Protein AF-A0A377B1A6-F1 (afdb_monomer_lite)

Organism: Escherichia coli (NCBI:txid562)

Foldseek 3Di:
DDDDDDDDDPQPPPCVLVQLVVLCVVCVVVVHQQDPPGAAEEEEELLCLAPPCSNLVLLVCCPPPSRHNNDHHYHYPYPQDDPPDNPCVVRHDDPGSCCSNVVNPDDDDDDDPVPVVRVVVVVVVNVPDD

Secondary structure (DSSP, 8-state):
---------SSSSTHHHHHHHHHHHHHHHTT-TT-TTS--EEEEEHHHHHH-HHHHHHHHGGG-TTT--S--EEEEE--S-BTTB--HHHH-SSS-GGGGGGGGT-------TT-HHHHHHHHHHHHH--

InterPro domains:
  IPR001017 Dehydrogenase, E1 component [PF00676] (34-128)
  IPR011603 2-oxoglutarate dehydrogenase E1 component [PTHR23152] (1-129)
  IPR029061 Thiamin diphosphate-binding fold [SSF52518] (1-129)

pLDDT: mean 95.5, std 6.29, range [58.78, 98.81]

Structure (mmCIF, N/CA/C/O backbone):
data_AF-A0A377B1A6-F1
#
_entry.id   AF-A0A377B1A6-F1
#
loop_
_atom_site.group_PDB
_atom_site.id
_atom_site.type_symbol
_atom_site.label_atom_id
_atom_site.label_alt_id
_atom_site.label_comp_id
_atom_site.label_asym_id
_atom_site.label_entity_id
_atom_site.label_seq_id
_atom_site.pdbx_PDB_ins_code
_atom_site.Cartn_x
_atom_site.Cartn_y
_atom_site.Cartn_z
_atom_site.occupancy
_atom_site.B_iso_or_equiv
_atom_site.auth_seq_id
_atom_site.auth_comp_id
_atom_site.auth_asym_id
_atom_site.auth_atom_id
_atom_site.pdbx_PDB_model_num
ATOM 1 N N . MET A 1 1 ? -22.920 3.141 5.210 1.00 83.50 1 MET A N 1
ATOM 2 C CA . MET A 1 1 ? -21.477 3.276 4.913 1.00 83.50 1 MET A CA 1
ATOM 3 C C . MET A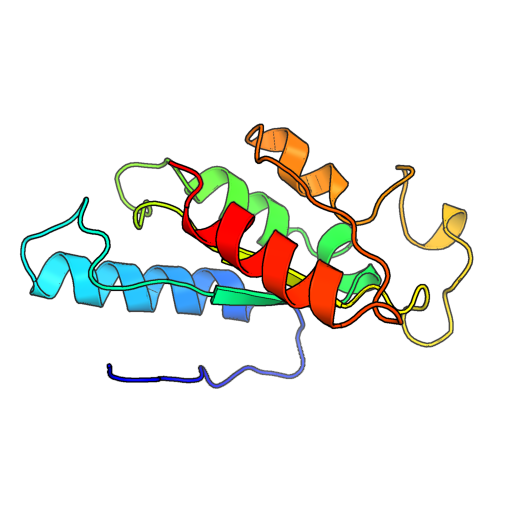 1 1 ? -21.188 4.753 4.675 1.00 83.50 1 MET A C 1
ATOM 5 O O . MET A 1 1 ? -21.956 5.377 3.956 1.00 83.50 1 MET A O 1
ATOM 9 N N . HIS A 1 2 ? -20.153 5.316 5.301 1.00 94.38 2 HIS A N 1
ATOM 10 C CA . HIS A 1 2 ? -19.683 6.682 5.040 1.00 94.38 2 HIS A CA 1
ATOM 11 C C . HIS A 1 2 ? -18.302 6.597 4.387 1.00 94.38 2 HIS A C 1
ATOM 13 O O . HIS A 1 2 ? -17.435 5.909 4.921 1.00 94.38 2 HIS A O 1
ATOM 19 N N . LEU A 1 3 ? -18.084 7.306 3.279 1.00 96.50 3 LEU A N 1
ATOM 20 C CA . LEU A 1 3 ? -16.812 7.314 2.554 1.00 96.50 3 LEU A CA 1
ATOM 21 C C . LEU A 1 3 ? -16.119 8.670 2.713 1.00 96.50 3 LEU A C 1
ATOM 23 O O . LEU A 1 3 ? -16.761 9.714 2.641 1.00 96.50 3 LEU A O 1
ATOM 27 N N . ALA A 1 4 ? -14.812 8.647 2.958 1.00 97.56 4 ALA A N 1
ATOM 28 C CA . ALA A 1 4 ? -13.979 9.838 3.032 1.00 97.56 4 ALA A CA 1
ATOM 29 C C . ALA A 1 4 ? -12.688 9.589 2.252 1.00 97.56 4 ALA A C 1
ATOM 31 O O . ALA A 1 4 ? -12.012 8.591 2.491 1.00 97.56 4 ALA A O 1
ATOM 32 N N . LEU A 1 5 ? -12.354 10.504 1.345 1.00 98.19 5 LEU A N 1
ATOM 33 C CA . LEU A 1 5 ? -11.084 10.517 0.629 1.00 98.19 5 LEU A CA 1
ATOM 34 C C . LEU A 1 5 ? -10.216 11.633 1.214 1.00 98.19 5 LEU A C 1
ATOM 36 O O . LEU A 1 5 ? -10.678 12.766 1.350 1.00 98.19 5 LEU A O 1
ATOM 40 N N . ALA A 1 6 ? -8.987 11.308 1.610 1.00 98.19 6 ALA A N 1
ATOM 41 C CA . ALA A 1 6 ? -8.069 12.289 2.174 1.00 98.19 6 ALA A CA 1
ATOM 42 C C . ALA A 1 6 ? -7.522 13.222 1.084 1.00 98.19 6 ALA A C 1
ATOM 44 O O . ALA A 1 6 ? -7.227 12.783 -0.024 1.00 98.19 6 ALA A O 1
ATOM 45 N N . PHE A 1 7 ? -7.334 14.497 1.421 1.00 98.44 7 PHE A N 1
ATOM 46 C CA . PHE A 1 7 ? -6.512 15.398 0.615 1.00 98.44 7 PHE A CA 1
ATOM 47 C C . PHE A 1 7 ? -5.034 15.038 0.802 1.00 98.44 7 PHE A C 1
ATOM 49 O O . PHE A 1 7 ? -4.598 14.786 1.926 1.00 98.44 7 PHE A O 1
ATOM 56 N N . ASN A 1 8 ? -4.256 15.053 -0.279 1.00 98.38 8 ASN A N 1
ATOM 57 C CA . ASN A 1 8 ? -2.824 14.772 -0.246 1.00 98.38 8 ASN A CA 1
ATOM 58 C C . ASN A 1 8 ? -2.034 15.763 -1.114 1.00 98.38 8 ASN A C 1
ATOM 60 O O . ASN A 1 8 ? -2.537 16.206 -2.148 1.00 98.38 8 ASN A O 1
ATOM 64 N N . PRO A 1 9 ? -0.792 16.105 -0.729 1.00 98.38 9 PRO A N 1
ATOM 65 C CA . PRO A 1 9 ? 0.118 16.825 -1.610 1.00 98.38 9 PRO A CA 1
ATOM 66 C C . PRO A 1 9 ? 0.644 15.900 -2.719 1.00 98.38 9 PRO A C 1
ATOM 68 O O . PRO A 1 9 ? 0.440 14.684 -2.690 1.00 98.38 9 PRO A O 1
ATOM 71 N N . SER A 1 10 ? 1.410 16.465 -3.654 1.00 98.31 10 SER A N 1
ATOM 72 C CA . SER A 1 10 ? 2.131 15.689 -4.675 1.00 98.31 10 SER A CA 1
ATOM 73 C C . SER A 1 10 ? 3.238 14.792 -4.104 1.00 98.31 10 SER A C 1
ATOM 75 O O . SER A 1 10 ? 3.719 13.906 -4.801 1.00 98.31 10 SER A O 1
ATOM 77 N N . HIS A 1 11 ? 3.667 15.019 -2.856 1.00 98.31 11 HIS A N 1
ATOM 78 C CA . HIS A 1 11 ? 4.634 14.157 -2.177 1.00 98.31 11 HIS A CA 1
ATOM 79 C C . HIS A 1 11 ? 3.966 12.811 -1.891 1.00 98.31 11 HIS A C 1
ATOM 81 O O . HIS A 1 11 ? 3.059 12.730 -1.064 1.00 98.31 11 HIS A O 1
ATOM 87 N N . LEU A 1 12 ? 4.383 11.776 -2.616 1.00 98.56 12 LEU A N 1
ATOM 88 C CA . LEU A 1 12 ? 3.785 10.449 -2.524 1.00 98.56 12 LEU A CA 1
ATOM 89 C C . LEU A 1 12 ? 3.981 9.855 -1.124 1.00 98.56 12 LEU A C 1
ATOM 91 O O . LEU A 1 12 ? 4.891 10.233 -0.390 1.00 98.56 12 LEU A O 1
ATOM 95 N N . GLU A 1 13 ? 3.109 8.917 -0.764 1.00 98.75 13 GLU A N 1
ATOM 96 C CA . GLU A 1 13 ? 3.133 8.138 0.483 1.00 98.75 13 GLU A CA 1
ATOM 97 C C . GLU A 1 13 ? 2.901 8.902 1.796 1.00 98.75 13 GLU A C 1
ATOM 99 O O . GLU A 1 13 ? 2.355 8.319 2.733 1.00 98.75 13 GLU A O 1
ATOM 104 N N . ILE A 1 14 ? 3.199 10.203 1.874 1.00 98.38 14 ILE A N 1
ATOM 105 C CA . ILE A 1 14 ? 3.101 10.986 3.121 1.00 98.38 14 ILE A CA 1
ATOM 106 C C . ILE A 1 14 ? 1.672 11.081 3.677 1.00 98.38 14 ILE A C 1
ATOM 108 O O . ILE A 1 14 ? 1.477 11.317 4.867 1.00 98.38 14 ILE A O 1
ATOM 112 N N . VAL A 1 15 ? 0.657 10.866 2.834 1.00 98.69 15 VAL A N 1
ATOM 113 C CA . VAL A 1 15 ? -0.748 10.830 3.264 1.00 98.69 15 VAL A CA 1
ATOM 114 C C . VAL A 1 15 ? -1.103 9.540 4.013 1.00 98.69 15 VAL A C 1
ATOM 116 O O . VAL A 1 15 ? -2.037 9.544 4.811 1.00 98.69 15 VAL A O 1
ATOM 119 N N . SER A 1 16 ? -0.357 8.447 3.822 1.00 98.50 16 SER A N 1
ATOM 120 C CA . SER A 1 16 ? -0.625 7.162 4.480 1.00 98.50 16 SER A CA 1
ATOM 121 C C . SER A 1 16 ? -0.733 7.291 6.008 1.00 98.50 16 SER A C 1
ATOM 123 O O . SER A 1 16 ? -1.792 6.957 6.542 1.00 98.50 16 SER A O 1
ATOM 125 N N . PRO A 1 17 ? 0.264 7.830 6.741 1.00 98.50 17 PRO A N 1
ATOM 126 C CA . PRO A 1 17 ? 0.138 8.016 8.189 1.00 98.50 17 PRO A CA 1
ATOM 127 C C . PRO A 1 17 ? -0.954 9.025 8.584 1.00 98.50 17 PRO A C 1
ATOM 129 O O . PRO A 1 17 ? -1.554 8.878 9.648 1.00 98.50 17 PRO A O 1
ATOM 132 N N . VAL A 1 18 ? -1.278 10.007 7.732 1.00 98.75 18 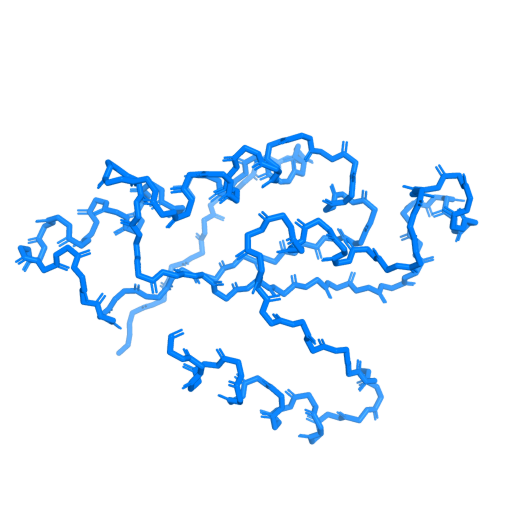VAL A N 1
ATOM 133 C CA . VAL A 1 18 ? -2.388 10.953 7.973 1.00 98.75 18 VAL A CA 1
ATOM 134 C C . VAL A 1 18 ? -3.734 10.222 7.981 1.00 98.75 18 VAL A C 1
ATOM 136 O O . VAL A 1 18 ? -4.565 10.463 8.859 1.00 98.75 18 VAL A O 1
ATOM 139 N N . VAL A 1 19 ? -3.941 9.288 7.046 1.00 98.56 19 VAL A N 1
ATOM 140 C CA . VAL A 1 19 ? -5.137 8.430 7.012 1.00 98.56 19 VAL A CA 1
ATOM 141 C C . VAL A 1 19 ? -5.207 7.555 8.260 1.00 98.56 19 VAL A C 1
ATOM 143 O O . VAL A 1 19 ? -6.261 7.515 8.895 1.00 98.56 19 VAL A O 1
ATOM 146 N N . ILE A 1 20 ? -4.099 6.914 8.657 1.00 97.75 20 ILE A N 1
ATOM 147 C CA . ILE A 1 20 ? -4.056 6.088 9.876 1.00 97.75 20 ILE A CA 1
ATOM 148 C C . ILE A 1 20 ? -4.419 6.919 11.112 1.00 97.75 20 ILE A C 1
ATOM 150 O O . ILE A 1 20 ? -5.287 6.514 11.880 1.00 97.75 20 ILE A O 1
ATOM 154 N N . GLY A 1 21 ? -3.848 8.117 11.270 1.00 97.69 21 GLY A N 1
ATOM 155 C CA . GLY A 1 21 ? -4.194 9.020 12.372 1.00 97.69 21 GLY A CA 1
ATOM 156 C C . GLY A 1 21 ? -5.664 9.457 12.358 1.00 97.69 21 GLY A C 1
ATOM 157 O O . GLY A 1 21 ? -6.314 9.494 13.403 1.00 97.69 21 GLY A O 1
ATOM 158 N N . SER A 1 22 ? -6.227 9.733 11.176 1.00 97.62 22 SER A N 1
ATOM 159 C CA . SER A 1 22 ? -7.647 10.084 11.036 1.00 97.62 22 SER A CA 1
ATOM 160 C C . SER A 1 22 ? -8.570 8.928 11.426 1.00 97.62 22 SER A C 1
ATOM 162 O O . SER A 1 22 ? -9.571 9.140 12.113 1.00 97.62 22 SER A O 1
ATOM 164 N N . VAL A 1 23 ? -8.236 7.702 11.015 1.00 96.62 23 VAL A N 1
ATOM 165 C CA . VAL A 1 23 ? -8.976 6.499 11.410 1.00 96.62 23 VAL A CA 1
ATOM 166 C C . VAL A 1 23 ? -8.837 6.249 12.904 1.00 96.62 23 VAL A C 1
ATOM 168 O O . VAL A 1 23 ? -9.851 6.022 13.561 1.00 96.62 23 VAL A O 1
ATOM 171 N N . ARG A 1 24 ? -7.631 6.390 13.463 1.00 95.44 24 ARG A N 1
ATOM 172 C CA . ARG A 1 24 ? -7.401 6.242 14.900 1.00 95.44 24 ARG A CA 1
ATOM 173 C C . ARG A 1 24 ? -8.287 7.178 15.716 1.00 95.44 24 ARG A C 1
ATOM 175 O O . ARG A 1 24 ? -9.010 6.717 16.590 1.00 95.44 24 ARG A O 1
ATOM 182 N N . ALA A 1 25 ? -8.330 8.460 15.355 1.00 95.75 25 ALA A N 1
ATOM 183 C CA . ALA A 1 25 ? -9.189 9.437 16.023 1.00 95.75 25 ALA A CA 1
ATOM 184 C C . ALA A 1 25 ? -10.689 9.083 15.934 1.00 95.75 25 ALA A C 1
ATOM 186 O O . ALA A 1 25 ? -11.457 9.369 16.853 1.00 95.75 25 ALA A O 1
ATOM 187 N N . ARG A 1 26 ? -11.133 8.458 14.833 1.00 95.00 26 ARG A N 1
ATOM 188 C CA . ARG A 1 26 ? -12.520 7.984 14.688 1.00 95.00 26 ARG A CA 1
ATOM 189 C C . ARG A 1 26 ? -12.802 6.771 15.573 1.00 95.00 26 ARG A C 1
ATOM 191 O O . ARG A 1 26 ? -13.877 6.729 16.158 1.00 95.00 26 ARG A O 1
ATOM 198 N N . LEU A 1 27 ? -11.867 5.827 15.677 1.00 93.62 27 LEU A N 1
ATOM 199 C CA . LEU A 1 27 ? -11.984 4.667 16.567 1.00 93.62 27 LEU A CA 1
ATOM 200 C C . LEU A 1 27 ? -12.003 5.093 18.039 1.00 93.62 27 LEU A C 1
ATOM 202 O O . LEU A 1 27 ? -12.887 4.664 18.777 1.00 93.62 27 LEU A O 1
ATOM 206 N N . ASP A 1 28 ? -11.114 6.009 18.437 1.00 93.31 28 ASP A N 1
ATOM 207 C CA . ASP A 1 28 ? -11.086 6.568 19.796 1.00 93.31 28 ASP A CA 1
ATOM 208 C C . ASP A 1 28 ? -12.416 7.271 20.131 1.00 93.31 28 ASP A C 1
ATOM 210 O O . ASP A 1 28 ? -12.960 7.106 21.219 1.00 93.31 28 ASP A O 1
ATOM 214 N N . ARG A 1 29 ? -13.007 8.006 19.176 1.00 93.25 29 ARG A N 1
ATOM 215 C CA . ARG A 1 29 ? -14.325 8.645 19.353 1.00 93.25 29 ARG A CA 1
ATOM 216 C C . ARG A 1 29 ? -15.473 7.641 19.511 1.00 93.25 29 ARG A C 1
ATOM 218 O O . ARG A 1 29 ? -16.495 7.989 20.099 1.00 93.25 29 ARG A O 1
ATOM 225 N N . LEU A 1 30 ? -15.342 6.445 18.942 1.00 90.50 30 LEU A N 1
ATOM 226 C CA . LEU A 1 30 ? -16.331 5.375 19.075 1.00 90.50 30 LEU A CA 1
ATOM 227 C C . LEU A 1 30 ? -16.157 4.574 20.374 1.00 90.50 30 LEU A C 1
ATOM 229 O O . LEU A 1 30 ? -17.000 3.724 20.635 1.00 90.50 30 LEU A O 1
ATOM 233 N N . ASP A 1 31 ? -15.106 4.845 21.160 1.00 84.44 31 ASP A N 1
ATOM 234 C CA . ASP A 1 31 ? -14.680 4.056 22.328 1.00 84.44 31 ASP A CA 1
ATOM 235 C C . ASP A 1 31 ? -14.494 2.562 22.001 1.00 84.44 31 ASP A C 1
ATOM 237 O O . ASP A 1 31 ? -14.728 1.665 22.806 1.00 84.44 31 ASP A O 1
ATOM 241 N N . GLU A 1 32 ? -14.075 2.285 20.763 1.00 78.62 32 GLU A N 1
ATOM 242 C CA . GLU A 1 32 ? -13.861 0.933 20.256 1.00 78.62 32 GLU A CA 1
ATOM 243 C C . GLU A 1 32 ? -12.502 0.835 19.537 1.00 78.62 32 GLU A C 1
ATOM 245 O O . GLU A 1 32 ? -12.440 0.746 18.307 1.00 78.62 32 GLU A O 1
ATOM 250 N N . PRO A 1 33 ? -11.380 0.849 20.280 1.00 67.44 33 PRO A N 1
ATOM 251 C CA . PRO A 1 33 ? -10.033 0.931 19.705 1.00 67.44 33 PRO A CA 1
ATOM 252 C C . PRO A 1 33 ? -9.630 -0.290 18.859 1.00 67.44 33 PRO A C 1
ATOM 254 O O . PRO A 1 33 ? -8.694 -0.207 18.070 1.00 67.44 33 PRO A O 1
ATOM 257 N N . SER A 1 34 ? -10.333 -1.414 19.008 1.00 67.94 34 SER A N 1
ATOM 258 C CA . SER A 1 34 ? -10.105 -2.681 18.300 1.00 67.94 34 SER A CA 1
ATOM 259 C C . SER A 1 34 ? -11.269 -3.076 17.379 1.00 67.94 34 SER A C 1
ATOM 261 O O . SER A 1 34 ? -11.433 -4.247 17.048 1.00 67.94 34 SER A O 1
ATOM 263 N N . SER A 1 35 ? -12.114 -2.116 16.999 1.00 74.44 35 SER A N 1
ATOM 264 C CA . SER A 1 35 ? -13.302 -2.364 16.181 1.00 74.44 35 SER A CA 1
ATOM 26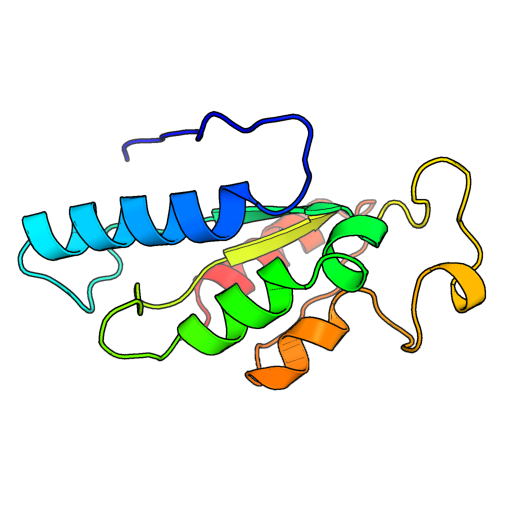5 C C . SER A 1 35 ? -13.050 -2.228 14.688 1.00 74.44 35 SER A C 1
ATOM 267 O O . SER A 1 35 ? -12.366 -1.319 14.227 1.00 74.44 35 SER A O 1
ATOM 269 N N . ASN A 1 36 ? -13.727 -3.076 13.915 1.00 77.19 36 ASN A N 1
ATOM 270 C CA . ASN A 1 36 ? -13.688 -3.071 12.452 1.00 77.19 36 ASN A CA 1
ATOM 271 C C . ASN A 1 36 ? -14.705 -2.083 11.844 1.00 77.19 36 ASN A C 1
ATOM 273 O O . ASN A 1 36 ? -15.051 -2.174 10.667 1.00 77.19 36 ASN A O 1
ATOM 277 N N . LYS A 1 37 ? -15.230 -1.135 12.638 1.00 88.50 37 LYS A N 1
ATOM 278 C CA . LYS A 1 37 ? -16.223 -0.146 12.177 1.00 88.50 37 LYS A CA 1
ATOM 279 C C . LYS A 1 37 ? -15.643 0.941 11.274 1.00 88.50 37 LYS A C 1
ATOM 281 O O . LYS A 1 37 ? -16.407 1.587 10.553 1.00 88.50 37 LYS A O 1
ATOM 286 N N . VAL A 1 38 ? -14.330 1.171 11.312 1.00 94.69 38 VAL A N 1
ATOM 287 C CA . VAL A 1 38 ? -13.650 2.163 10.470 1.00 94.69 38 VAL A CA 1
ATOM 288 C C . VAL A 1 38 ? -12.489 1.487 9.754 1.00 94.69 38 VAL A C 1
ATOM 290 O O . VAL A 1 38 ? -11.494 1.144 10.377 1.00 94.69 38 VAL A O 1
ATOM 293 N N . LEU A 1 39 ? -12.618 1.308 8.439 1.00 95.06 39 LEU A N 1
ATOM 294 C CA . LEU A 1 39 ? -11.622 0.629 7.615 1.00 95.06 39 LEU A CA 1
ATOM 295 C C . LEU A 1 39 ? -10.693 1.648 6.931 1.00 95.06 39 LEU A C 1
ATOM 297 O O . LEU A 1 39 ? -11.161 2.404 6.074 1.00 95.06 39 LEU A O 1
ATOM 301 N N . PRO A 1 40 ? -9.389 1.674 7.255 1.00 96.75 40 PRO A N 1
ATOM 302 C CA . PRO A 1 40 ? -8.410 2.412 6.470 1.00 96.75 40 PRO A CA 1
ATOM 303 C C . PRO A 1 40 ? -8.061 1.644 5.188 1.00 96.75 40 PRO A C 1
ATOM 305 O O . PRO A 1 40 ? -7.771 0.444 5.216 1.00 96.75 40 PRO A O 1
ATOM 308 N N . ILE A 1 41 ? -8.037 2.371 4.070 1.00 98.19 41 ILE A N 1
ATOM 309 C CA . ILE A 1 41 ? -7.556 1.892 2.772 1.00 98.19 41 ILE A CA 1
ATOM 310 C C . ILE A 1 41 ? -6.505 2.881 2.267 1.00 98.19 41 ILE A C 1
ATOM 312 O O . ILE A 1 41 ? -6.771 4.083 2.219 1.00 98.19 41 ILE A O 1
ATOM 316 N N . THR A 1 42 ? -5.327 2.391 1.882 1.00 98.62 42 THR A N 1
ATOM 317 C CA . THR A 1 42 ? -4.280 3.205 1.241 1.00 98.62 42 THR A CA 1
ATOM 318 C C . THR A 1 42 ? -3.945 2.657 -0.141 1.00 98.62 42 THR A C 1
ATOM 320 O O . THR A 1 42 ? -3.894 1.444 -0.344 1.00 98.62 42 THR A O 1
ATOM 323 N N . ILE A 1 43 ? -3.738 3.559 -1.102 1.00 98.81 43 ILE A N 1
ATOM 324 C CA . ILE A 1 43 ? -3.433 3.229 -2.497 1.00 98.81 43 ILE A CA 1
ATOM 325 C C . ILE A 1 43 ? -2.050 3.786 -2.826 1.00 98.81 43 ILE A C 1
ATOM 327 O O . ILE A 1 43 ? -1.772 4.949 -2.542 1.00 98.81 43 ILE A O 1
ATOM 331 N N . HIS A 1 44 ? -1.206 2.951 -3.422 1.00 98.81 44 HIS A N 1
ATOM 332 C CA . HIS A 1 44 ? 0.210 3.217 -3.641 1.00 98.81 44 HIS A CA 1
ATOM 333 C C . HIS A 1 44 ? 0.597 3.004 -5.107 1.00 98.81 44 HIS A C 1
ATOM 335 O O . HIS A 1 44 ? 0.019 2.153 -5.786 1.00 98.81 44 HIS A O 1
ATOM 341 N N . GLY A 1 45 ? 1.620 3.722 -5.571 1.00 98.62 45 GLY A N 1
ATOM 342 C CA . GLY A 1 45 ? 2.347 3.369 -6.795 1.00 98.62 45 GLY A CA 1
ATOM 343 C C . GLY A 1 45 ? 3.504 2.419 -6.477 1.00 98.62 45 GLY A C 1
ATOM 344 O O . GLY A 1 45 ? 4.100 2.508 -5.403 1.00 98.62 45 GLY A O 1
ATOM 345 N N . ASP A 1 46 ? 3.862 1.528 -7.398 1.00 98.44 46 ASP A N 1
ATOM 346 C CA . ASP A 1 46 ? 4.896 0.510 -7.168 1.00 98.44 46 ASP A CA 1
ATOM 347 C C . ASP A 1 46 ? 6.306 1.077 -6.964 1.00 98.44 46 ASP A C 1
ATOM 349 O O . ASP A 1 46 ? 7.089 0.482 -6.228 1.00 98.44 46 ASP A O 1
ATOM 353 N N . ALA A 1 47 ? 6.644 2.206 -7.590 1.00 97.75 47 ALA A N 1
ATOM 354 C CA . ALA A 1 47 ? 7.926 2.876 -7.364 1.00 97.75 47 ALA A CA 1
ATOM 355 C C . ALA A 1 47 ? 7.951 3.644 -6.030 1.00 97.75 47 ALA A C 1
ATOM 357 O O . ALA A 1 47 ? 8.964 3.680 -5.332 1.00 97.75 47 ALA A O 1
ATOM 358 N N . ALA A 1 48 ? 6.822 4.250 -5.654 1.00 98.44 48 ALA A N 1
ATOM 359 C CA . ALA A 1 48 ? 6.716 5.048 -4.437 1.00 98.44 48 ALA A CA 1
ATOM 360 C C . ALA A 1 48 ? 6.724 4.168 -3.181 1.00 98.44 48 ALA A C 1
ATOM 362 O O . ALA A 1 48 ? 7.444 4.471 -2.229 1.00 98.44 48 ALA A O 1
ATOM 363 N N . VAL A 1 49 ? 5.998 3.043 -3.217 1.00 98.31 49 VAL A N 1
ATOM 364 C CA . VAL A 1 49 ? 5.873 2.125 -2.077 1.00 98.31 49 VAL A CA 1
ATOM 365 C C . VAL A 1 49 ? 7.211 1.502 -1.666 1.00 98.31 49 VAL A C 1
ATOM 367 O O . VAL A 1 49 ? 7.414 1.207 -0.491 1.00 98.31 49 VAL A O 1
ATOM 370 N N . THR A 1 50 ? 8.141 1.331 -2.613 1.00 96.88 50 THR A N 1
ATOM 371 C CA . THR A 1 50 ? 9.490 0.814 -2.339 1.00 96.88 50 THR A CA 1
ATOM 372 C C . THR A 1 50 ? 10.500 1.898 -1.987 1.00 96.88 50 THR A C 1
ATOM 374 O O . THR A 1 50 ? 11.479 1.603 -1.309 1.00 96.88 50 THR A O 1
ATOM 377 N N . GLY A 1 51 ? 10.303 3.130 -2.465 1.00 96.31 51 GLY A N 1
ATOM 378 C CA . GLY A 1 51 ? 11.296 4.202 -2.361 1.00 96.31 51 GLY A CA 1
ATOM 379 C C . GLY A 1 51 ? 11.092 5.180 -1.202 1.00 96.31 51 GLY A C 1
ATOM 380 O O . GLY A 1 51 ? 12.029 5.882 -0.833 1.00 96.31 51 GLY A O 1
ATOM 381 N N . GLN A 1 52 ? 9.887 5.273 -0.633 1.00 98.62 52 GLN A N 1
ATOM 382 C CA . GLN A 1 52 ? 9.578 6.250 0.416 1.00 98.62 52 GLN A CA 1
ATOM 383 C C . GLN A 1 52 ? 9.603 5.610 1.812 1.00 98.62 52 GLN A C 1
ATOM 385 O O . GLN A 1 52 ? 8.746 4.795 2.154 1.00 98.62 52 GLN A O 1
ATOM 390 N N . GLY A 1 53 ? 10.542 6.042 2.661 1.00 98.62 53 GLY A N 1
ATOM 391 C CA . GLY A 1 53 ? 10.728 5.504 4.019 1.00 98.62 53 GLY A CA 1
ATOM 392 C C . GLY A 1 53 ? 9.498 5.619 4.929 1.00 98.62 53 GLY A C 1
ATOM 393 O O . GLY A 1 53 ? 9.285 4.762 5.786 1.00 98.62 53 GLY A O 1
ATOM 394 N N . VAL A 1 54 ? 8.620 6.598 4.678 1.00 98.75 54 VAL A N 1
ATOM 395 C CA . VAL A 1 54 ? 7.361 6.766 5.424 1.00 98.75 54 VAL A CA 1
ATOM 396 C C . VAL A 1 54 ? 6.448 5.532 5.336 1.00 98.75 54 VAL A C 1
ATOM 398 O O . VAL A 1 54 ? 5.665 5.271 6.251 1.00 98.75 54 VAL A O 1
ATOM 401 N N . VAL A 1 55 ? 6.564 4.721 4.277 1.00 98.69 55 VAL A N 1
ATOM 402 C CA . VAL A 1 55 ? 5.833 3.449 4.151 1.00 98.69 55 VAL A CA 1
ATOM 403 C C . VAL A 1 55 ? 6.297 2.459 5.215 1.00 98.69 55 VAL A C 1
ATOM 405 O O . VAL A 1 55 ? 5.468 1.902 5.937 1.00 98.69 55 VAL A O 1
ATOM 408 N N . GLN A 1 56 ? 7.614 2.289 5.360 1.00 98.44 56 GLN A N 1
ATOM 409 C CA . GLN A 1 56 ? 8.218 1.438 6.385 1.00 98.44 56 GLN A CA 1
ATOM 410 C C . GLN A 1 56 ? 7.859 1.930 7.793 1.00 98.44 56 GLN A C 1
ATOM 412 O O . GLN A 1 56 ? 7.471 1.134 8.647 1.00 98.44 56 GLN A O 1
ATOM 417 N N . GLU A 1 57 ? 7.946 3.240 8.034 1.00 98.69 57 GLU A N 1
ATOM 418 C CA . GLU A 1 57 ? 7.572 3.850 9.316 1.00 98.69 57 GLU A CA 1
ATOM 419 C C . GLU A 1 57 ? 6.103 3.574 9.660 1.00 98.69 57 GLU A C 1
ATOM 421 O O . GLU A 1 57 ? 5.786 3.154 10.775 1.00 98.69 57 GLU A O 1
ATOM 426 N N . THR A 1 58 ? 5.201 3.729 8.685 1.00 98.50 58 THR A N 1
ATOM 427 C CA . THR A 1 58 ? 3.767 3.467 8.872 1.00 98.50 58 THR A CA 1
ATOM 428 C C . THR A 1 58 ? 3.488 1.984 9.128 1.00 98.50 58 THR A C 1
ATOM 430 O O . THR A 1 58 ? 2.645 1.656 9.963 1.00 98.50 58 THR A O 1
ATOM 433 N N . LEU A 1 59 ? 4.195 1.071 8.453 1.00 98.31 59 LEU A N 1
ATOM 434 C CA . LEU A 1 59 ? 4.091 -0.368 8.713 1.00 98.31 59 LEU A CA 1
ATOM 435 C C . LEU A 1 59 ? 4.601 -0.726 10.111 1.00 98.31 59 LEU A C 1
ATOM 437 O O . LEU A 1 59 ? 3.922 -1.459 10.825 1.00 98.31 59 LEU A O 1
ATOM 441 N N . ASN A 1 60 ? 5.727 -0.161 10.549 1.00 98.31 60 ASN A N 1
ATOM 442 C CA . ASN A 1 60 ? 6.251 -0.368 11.901 1.00 98.31 60 ASN A CA 1
ATOM 443 C C . ASN A 1 60 ? 5.260 0.085 12.994 1.00 98.31 60 ASN A C 1
ATOM 445 O O . ASN A 1 60 ? 5.177 -0.527 14.056 1.00 98.31 60 ASN A O 1
ATOM 449 N N . MET A 1 61 ? 4.460 1.122 12.726 1.00 97.50 61 MET A N 1
ATOM 450 C CA . MET A 1 61 ? 3.406 1.592 13.634 1.00 97.50 61 MET A CA 1
ATOM 451 C C . MET A 1 61 ? 2.132 0.731 13.632 1.00 97.50 61 MET A C 1
ATOM 453 O O . MET A 1 61 ? 1.304 0.891 14.526 1.00 97.50 61 MET A O 1
ATOM 457 N N . SER A 1 62 ? 1.959 -0.191 12.678 1.00 95.56 62 SER A N 1
ATOM 458 C CA . SER A 1 62 ? 0.688 -0.907 12.457 1.00 95.56 62 SER A CA 1
ATOM 459 C C . SER A 1 62 ? 0.170 -1.703 13.663 1.00 95.56 62 SER A C 1
ATOM 461 O O . SER A 1 62 ? -1.042 -1.849 13.804 1.00 95.56 62 SER A O 1
ATOM 463 N N . LYS A 1 63 ? 1.067 -2.171 14.541 1.00 94.25 63 LYS A N 1
ATOM 464 C CA . LYS A 1 63 ? 0.759 -2.881 15.800 1.00 94.25 63 LYS A CA 1
ATOM 465 C C . LYS A 1 63 ? 1.215 -2.130 17.056 1.00 94.25 63 LYS A C 1
ATOM 467 O O . LYS A 1 63 ? 1.191 -2.662 18.163 1.00 94.25 63 LYS A O 1
ATOM 472 N N . ALA A 1 64 ? 1.671 -0.887 16.912 1.00 95.25 64 ALA A N 1
ATOM 473 C CA . ALA A 1 64 ? 2.061 -0.078 18.056 1.00 95.25 64 ALA A CA 1
ATOM 474 C C . ALA A 1 64 ? 0.800 0.442 18.766 1.00 95.25 64 ALA A C 1
ATOM 476 O O . ALA A 1 64 ? -0.032 1.096 18.146 1.00 95.25 64 ALA A O 1
ATOM 477 N N . ARG A 1 65 ? 0.675 0.214 20.082 1.00 93.06 65 ARG A N 1
ATOM 478 C CA . ARG A 1 65 ? -0.541 0.499 20.883 1.00 93.06 65 ARG A CA 1
ATOM 479 C C . ARG A 1 65 ? -1.176 1.878 20.638 1.00 93.06 65 ARG A C 1
ATOM 481 O O . ARG A 1 65 ? -2.399 2.008 20.644 1.00 93.06 65 ARG A O 1
ATOM 488 N N . GLY A 1 66 ? -0.350 2.912 20.473 1.00 92.88 66 GLY A N 1
ATOM 489 C CA . GLY A 1 66 ? -0.806 4.292 20.260 1.00 92.88 66 GLY A CA 1
ATOM 490 C C . GLY A 1 66 ? -1.276 4.610 18.837 1.00 92.88 66 GLY A C 1
ATOM 491 O O . GLY A 1 66 ? -1.857 5.667 18.629 1.00 92.88 66 GLY A O 1
ATOM 492 N N . TYR A 1 67 ? -1.028 3.718 17.876 1.00 94.94 67 TYR A N 1
ATOM 493 C CA . TYR A 1 67 ? -1.221 3.961 16.444 1.00 94.94 67 TYR A CA 1
ATOM 494 C C . TYR A 1 67 ? -2.019 2.862 15.736 1.00 94.94 67 TYR A C 1
ATOM 496 O O . TYR A 1 67 ? -2.507 3.092 14.634 1.00 94.94 67 TYR A O 1
ATOM 504 N N . GLU A 1 68 ? -2.161 1.680 16.343 1.00 93.56 68 GLU A N 1
ATOM 505 C CA . GLU A 1 68 ? -2.922 0.571 15.769 1.00 93.56 68 GLU A CA 1
ATOM 506 C C . GLU A 1 68 ? -4.387 0.967 15.529 1.00 93.56 68 GLU A C 1
ATOM 508 O O . GLU A 1 68 ? -5.011 1.647 16.351 1.00 93.56 68 GLU A O 1
ATOM 513 N N . VAL A 1 69 ? -4.906 0.528 14.378 1.00 93.88 69 VAL A N 1
ATOM 514 C CA . VAL A 1 69 ? -6.262 0.796 13.866 1.00 93.88 69 VAL A CA 1
ATOM 515 C C . VAL A 1 69 ? -6.973 -0.483 13.394 1.00 93.88 69 VAL A C 1
ATOM 517 O O . VAL A 1 69 ? -7.865 -0.423 12.557 1.00 93.88 69 VAL A O 1
ATOM 520 N N . GLY A 1 70 ? -6.544 -1.654 13.881 1.00 91.44 70 GLY A N 1
ATOM 521 C CA . GLY A 1 70 ? -7.134 -2.951 13.512 1.00 91.44 70 GLY A CA 1
ATOM 522 C C . GLY A 1 70 ? -6.661 -3.530 12.173 1.00 91.44 70 GLY A C 1
ATOM 523 O O . GLY A 1 70 ? -7.186 -4.539 11.727 1.00 91.44 70 GLY A O 1
ATOM 524 N N . GLY A 1 71 ? -5.652 -2.925 11.541 1.00 92.56 71 GLY A N 1
ATOM 525 C CA . GLY A 1 71 ? -5.147 -3.328 10.224 1.00 92.56 71 GLY A CA 1
ATOM 526 C C . GLY A 1 71 ? -5.427 -2.278 9.151 1.00 92.56 71 GLY A C 1
ATOM 527 O O . GLY A 1 71 ? -6.021 -1.236 9.408 1.00 92.56 71 GLY A O 1
ATOM 528 N N . THR A 1 72 ? -4.918 -2.487 7.940 1.00 95.81 72 THR A N 1
ATOM 529 C CA . THR A 1 72 ? -5.123 -1.570 6.808 1.00 95.81 72 THR A CA 1
ATOM 530 C C . THR A 1 72 ? -5.072 -2.346 5.511 1.00 95.81 72 THR A C 1
ATOM 532 O O . THR A 1 72 ? -4.104 -3.065 5.267 1.00 95.81 72 THR A O 1
ATOM 535 N N . VAL A 1 73 ? -6.071 -2.149 4.652 1.00 97.38 73 VAL A N 1
ATOM 536 C CA . VAL A 1 73 ? -6.027 -2.678 3.287 1.00 97.38 73 VAL A CA 1
ATOM 537 C C . VAL A 1 73 ? -5.140 -1.763 2.453 1.00 97.38 73 VAL A C 1
ATOM 539 O O . VAL A 1 73 ? -5.397 -0.565 2.327 1.00 97.38 73 VAL A O 1
ATOM 542 N N . ARG A 1 74 ? -4.072 -2.326 1.892 1.00 98.44 74 ARG A N 1
ATOM 543 C CA . ARG A 1 74 ? -3.089 -1.594 1.089 1.00 98.44 74 ARG A CA 1
ATOM 544 C C . ARG A 1 74 ? -3.129 -2.111 -0.338 1.00 98.44 74 ARG A C 1
ATOM 546 O O . ARG A 1 74 ? -2.872 -3.287 -0.572 1.00 98.44 74 ARG A O 1
ATOM 553 N N . ILE A 1 75 ? -3.435 -1.233 -1.282 1.00 98.75 75 ILE A N 1
ATOM 554 C CA . ILE A 1 75 ? -3.516 -1.564 -2.705 1.00 98.75 75 ILE A CA 1
ATOM 555 C C . ILE A 1 75 ? -2.312 -0.934 -3.396 1.00 98.75 75 ILE A C 1
ATOM 557 O O . ILE A 1 75 ? -2.131 0.279 -3.336 1.00 98.75 75 ILE A O 1
ATOM 561 N N . VAL A 1 76 ? -1.491 -1.742 -4.064 1.00 98.81 76 VAL A N 1
ATOM 562 C CA . VAL A 1 76 ? -0.403 -1.237 -4.908 1.00 98.81 76 VAL A CA 1
ATOM 563 C C . VAL A 1 76 ? -0.837 -1.338 -6.363 1.00 98.81 76 VAL A C 1
ATOM 565 O O . VAL A 1 76 ? -1.039 -2.436 -6.877 1.00 98.81 76 VAL A O 1
ATOM 568 N N . ILE A 1 77 ? -0.962 -0.196 -7.038 1.00 98.69 77 ILE A N 1
ATOM 569 C CA . ILE A 1 77 ? -1.161 -0.150 -8.486 1.00 98.69 77 ILE A CA 1
ATOM 570 C C . ILE A 1 77 ? 0.207 -0.365 -9.132 1.00 98.69 77 ILE A C 1
ATOM 572 O O . ILE A 1 77 ? 1.004 0.563 -9.267 1.00 98.69 77 ILE A O 1
ATOM 576 N N . ASN A 1 78 ? 0.489 -1.618 -9.486 1.00 98.50 78 ASN A N 1
ATOM 577 C CA . ASN A 1 78 ? 1.756 -2.025 -10.081 1.00 98.50 78 ASN A CA 1
ATOM 578 C C . ASN A 1 78 ? 1.690 -2.020 -11.609 1.00 98.50 78 ASN A C 1
ATOM 580 O O . ASN A 1 78 ? 1.536 -3.061 -12.244 1.00 98.50 78 ASN A O 1
ATOM 584 N N . ASN A 1 79 ? 1.823 -0.833 -12.195 1.00 98.19 79 ASN A N 1
ATOM 585 C CA . ASN A 1 79 ? 1.933 -0.657 -13.645 1.00 98.19 79 ASN A CA 1
ATOM 586 C C . ASN A 1 79 ? 3.360 -0.915 -14.179 1.00 98.19 79 ASN A C 1
ATOM 588 O O . ASN A 1 79 ? 3.596 -0.741 -15.372 1.00 98.19 79 ASN A O 1
ATOM 592 N N . GLN A 1 80 ? 4.284 -1.350 -13.312 1.00 98.06 80 GLN A N 1
ATOM 593 C CA . GLN A 1 80 ? 5.662 -1.740 -13.630 1.00 98.06 80 GLN A CA 1
ATOM 594 C C . GLN A 1 80 ? 6.566 -0.591 -14.115 1.00 98.06 80 GLN A C 1
ATOM 596 O O . GLN A 1 80 ? 7.625 -0.845 -14.694 1.00 98.06 80 GLN A O 1
ATOM 601 N N . VAL A 1 81 ? 6.184 0.673 -13.886 1.00 97.94 81 VAL A N 1
ATOM 602 C CA . VAL A 1 81 ? 7.000 1.834 -14.267 1.00 97.94 81 VAL A CA 1
ATOM 603 C C . VAL A 1 81 ? 6.747 3.052 -13.373 1.00 97.94 81 VAL A C 1
ATOM 605 O O . VAL A 1 81 ? 5.638 3.572 -13.264 1.00 97.94 81 VAL A O 1
ATOM 608 N N . GLY A 1 82 ? 7.820 3.581 -12.786 1.00 97.75 82 GLY A N 1
ATOM 609 C CA . GLY A 1 82 ? 7.820 4.860 -12.081 1.00 97.75 82 GLY A CA 1
ATOM 610 C C . GLY A 1 82 ? 8.364 5.971 -12.971 1.00 97.75 82 GLY A C 1
ATOM 611 O O . GLY A 1 82 ? 9.577 6.100 -13.114 1.00 97.75 82 GLY A O 1
ATOM 612 N N . PHE A 1 83 ? 7.489 6.796 -13.548 1.00 98.06 83 PHE A N 1
ATOM 613 C CA . PHE A 1 83 ? 7.868 7.827 -14.524 1.00 98.06 83 PHE A CA 1
ATOM 614 C C . PHE A 1 83 ? 8.645 7.223 -15.713 1.00 98.06 83 PHE A C 1
ATOM 616 O O . PHE A 1 83 ? 8.030 6.621 -16.585 1.00 98.06 83 PHE A O 1
ATOM 623 N N . THR A 1 84 ? 9.974 7.335 -15.751 1.00 98.06 84 THR A N 1
ATOM 624 C CA . THR A 1 84 ? 10.840 6.744 -16.791 1.00 98.06 84 THR A CA 1
ATOM 625 C C . THR A 1 84 ? 11.636 5.534 -16.298 1.00 98.06 84 THR A C 1
ATOM 627 O O . THR A 1 84 ? 12.388 4.945 -17.069 1.00 98.06 84 THR A O 1
ATOM 630 N N . THR A 1 85 ? 11.499 5.161 -15.026 1.00 97.62 85 THR A N 1
ATOM 631 C CA . THR A 1 85 ? 12.243 4.064 -14.402 1.00 97.62 85 THR A CA 1
ATOM 632 C C . THR A 1 85 ? 11.377 2.809 -14.374 1.00 97.62 85 THR A C 1
ATOM 634 O O . THR A 1 85 ? 10.458 2.699 -13.565 1.00 97.62 85 THR A O 1
ATOM 637 N N . SER A 1 86 ? 11.661 1.861 -15.266 1.00 96.38 86 SER A N 1
ATOM 638 C CA . SER A 1 86 ? 10.966 0.564 -15.344 1.00 96.38 86 SER A CA 1
ATOM 639 C C . SER A 1 86 ? 11.863 -0.630 -15.020 1.00 96.38 86 SER A C 1
ATOM 641 O O . SER A 1 86 ? 11.363 -1.684 -14.638 1.00 96.38 86 SER A O 1
ATOM 643 N N . ASN A 1 87 ? 13.185 -0.484 -15.145 1.00 97.12 87 ASN A N 1
ATOM 644 C CA . ASN A 1 87 ? 14.126 -1.541 -14.799 1.00 97.12 87 ASN A CA 1
ATOM 645 C C . ASN A 1 87 ? 14.054 -1.828 -13.286 1.00 97.12 87 ASN A C 1
ATOM 647 O O . ASN A 1 87 ? 14.384 -0.945 -12.487 1.00 97.12 87 ASN A O 1
ATOM 651 N N . PRO A 1 88 ? 13.661 -3.046 -12.861 1.00 93.25 88 PRO A N 1
ATOM 652 C CA . PRO A 1 88 ? 13.519 -3.362 -11.444 1.00 93.25 88 PRO A CA 1
ATOM 653 C C . PRO A 1 88 ? 14.803 -3.141 -10.645 1.00 93.25 88 PRO A C 1
ATOM 655 O O . PRO A 1 88 ? 14.706 -2.717 -9.500 1.00 93.25 88 PRO A O 1
ATOM 658 N N . LEU A 1 89 ? 15.976 -3.356 -11.256 1.00 94.88 89 LEU A N 1
ATOM 659 C CA . LEU A 1 89 ? 17.284 -3.173 -10.615 1.00 94.88 89 LEU A CA 1
ATOM 660 C C . LEU A 1 89 ? 17.600 -1.707 -10.280 1.00 94.88 89 LEU A C 1
ATOM 662 O O . LEU A 1 89 ? 18.419 -1.456 -9.401 1.00 94.88 89 LEU A O 1
ATOM 666 N N . ASP A 1 90 ? 16.938 -0.761 -10.949 1.00 96.69 90 ASP A N 1
ATOM 667 C CA . ASP A 1 90 ? 17.066 0.672 -10.672 1.00 96.69 90 ASP A CA 1
ATOM 668 C C . ASP A 1 90 ? 15.986 1.158 -9.687 1.00 96.69 90 ASP A C 1
ATOM 670 O O . ASP A 1 90 ? 16.164 2.167 -9.007 1.00 96.69 90 ASP A O 1
ATOM 674 N N . ALA A 1 91 ? 14.853 0.451 -9.604 1.00 94.25 91 ALA A N 1
ATOM 675 C CA . ALA A 1 91 ? 13.697 0.854 -8.802 1.00 94.25 91 ALA A CA 1
ATOM 676 C C . ALA A 1 91 ? 13.661 0.232 -7.394 1.00 94.25 91 ALA A C 1
ATOM 678 O O . ALA A 1 91 ? 13.080 0.819 -6.477 1.00 94.25 91 ALA A O 1
ATOM 679 N N . ARG A 1 92 ? 14.204 -0.981 -7.218 1.00 96.25 92 ARG A N 1
ATOM 680 C CA . ARG A 1 92 ? 14.094 -1.768 -5.979 1.00 96.25 92 ARG A CA 1
ATOM 681 C C . ARG A 1 92 ? 15.159 -2.865 -5.889 1.00 96.25 92 ARG A C 1
ATOM 683 O O . ARG A 1 92 ? 15.716 -3.303 -6.885 1.00 96.25 92 ARG A O 1
ATOM 690 N N . SER A 1 93 ? 15.372 -3.375 -4.677 1.00 97.31 93 SER A N 1
ATOM 691 C CA . SER A 1 93 ? 16.360 -4.436 -4.400 1.00 97.31 93 SER A CA 1
ATOM 692 C C . SER A 1 93 ? 15.735 -5.813 -4.151 1.00 97.31 93 SER A C 1
ATOM 694 O O . SER A 1 93 ? 16.394 -6.717 -3.642 1.00 97.31 93 SER A O 1
ATOM 696 N N . THR A 1 94 ? 14.451 -5.976 -4.465 1.00 97.19 94 THR A N 1
ATOM 697 C CA . THR A 1 94 ? 13.677 -7.200 -4.229 1.00 97.19 94 THR A CA 1
ATOM 698 C C . THR A 1 94 ? 12.809 -7.536 -5.446 1.00 97.19 94 THR A C 1
ATOM 700 O O . THR A 1 94 ? 12.521 -6.642 -6.246 1.00 97.19 94 THR A O 1
ATOM 703 N N . PRO A 1 95 ? 12.350 -8.795 -5.605 1.00 96.44 95 PRO A N 1
ATOM 704 C CA . PRO A 1 95 ? 11.529 -9.182 -6.755 1.00 96.44 95 PRO A CA 1
ATOM 705 C C . PRO A 1 95 ? 10.193 -8.436 -6.857 1.00 96.44 95 PRO A C 1
ATOM 707 O O . PRO A 1 95 ? 9.751 -8.122 -7.959 1.00 96.44 95 PRO A O 1
ATOM 710 N N . TYR A 1 96 ? 9.552 -8.130 -5.724 1.00 98.38 96 TYR A N 1
ATOM 711 C CA . TYR A 1 96 ? 8.232 -7.497 -5.705 1.00 98.38 96 TYR A CA 1
ATOM 712 C C . TYR A 1 96 ? 8.244 -6.152 -4.988 1.00 98.38 96 TYR A C 1
ATOM 714 O O . TYR A 1 96 ? 8.845 -6.005 -3.923 1.00 98.38 96 TYR A O 1
ATOM 722 N N . CYS A 1 97 ? 7.487 -5.193 -5.528 1.00 98.38 97 CYS A N 1
ATOM 723 C CA . CYS A 1 97 ? 7.258 -3.888 -4.902 1.00 98.38 97 CYS A CA 1
ATOM 724 C C . CYS A 1 97 ? 6.583 -3.989 -3.524 1.00 98.38 97 CYS A C 1
ATOM 726 O O . CYS A 1 97 ? 6.772 -3.143 -2.658 1.00 98.38 97 CYS A O 1
ATOM 728 N N . THR A 1 98 ? 5.841 -5.068 -3.295 1.00 98.62 98 THR A N 1
ATOM 729 C CA . THR A 1 98 ? 5.129 -5.352 -2.047 1.00 98.62 98 THR A CA 1
ATOM 730 C C . THR A 1 98 ? 6.001 -5.987 -0.966 1.00 98.62 98 THR A C 1
ATOM 732 O O . THR A 1 98 ? 5.510 -6.216 0.135 1.00 98.62 98 THR A O 1
ATOM 735 N N . ASP A 1 99 ? 7.276 -6.290 -1.239 1.00 98.38 99 ASP A N 1
ATOM 736 C CA . AS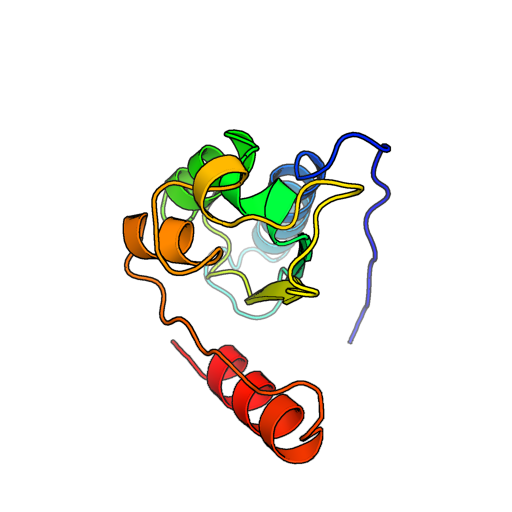P A 1 99 ? 8.144 -6.978 -0.273 1.00 98.38 99 ASP A CA 1
ATOM 737 C C . ASP A 1 99 ? 8.362 -6.185 1.017 1.00 98.38 99 ASP A C 1
ATOM 739 O O . ASP A 1 99 ? 8.639 -6.785 2.053 1.00 98.38 99 ASP A O 1
ATOM 743 N N . ILE A 1 100 ? 8.129 -4.870 0.997 1.00 98.00 100 ILE A N 1
ATOM 744 C CA . ILE A 1 100 ? 8.106 -4.048 2.208 1.00 98.00 100 ILE A CA 1
ATOM 745 C C . ILE A 1 100 ? 7.076 -4.551 3.236 1.00 98.00 100 ILE A C 1
ATOM 747 O O . ILE A 1 100 ? 7.328 -4.493 4.434 1.00 98.00 100 ILE A O 1
ATOM 751 N N . GLY A 1 101 ? 5.961 -5.148 2.797 1.00 97.81 101 GLY A N 1
ATOM 752 C CA . GLY A 1 101 ? 4.953 -5.741 3.684 1.00 97.81 101 GLY A CA 1
ATOM 753 C C . GLY A 1 101 ? 5.463 -6.941 4.491 1.00 97.81 101 GLY A C 1
ATOM 754 O O . GLY A 1 101 ? 4.937 -7.228 5.569 1.00 97.81 101 GLY A O 1
ATOM 755 N N . LYS A 1 102 ? 6.537 -7.606 4.035 1.00 98.06 102 LYS A N 1
ATOM 756 C CA . LYS A 1 102 ? 7.139 -8.750 4.740 1.00 98.06 102 LYS A CA 1
ATOM 757 C C . LYS A 1 102 ? 7.705 -8.359 6.105 1.00 98.06 102 LYS A C 1
ATOM 759 O O . LYS A 1 102 ? 7.773 -9.216 6.981 1.00 98.06 102 LYS A O 1
ATOM 764 N N . MET A 1 103 ? 8.053 -7.085 6.320 1.00 97.38 103 MET A N 1
ATOM 765 C CA . MET A 1 103 ? 8.594 -6.607 7.600 1.00 97.38 103 MET A CA 1
ATOM 766 C C . MET A 1 103 ? 7.623 -6.804 8.778 1.00 97.38 103 MET A C 1
ATOM 768 O O . MET A 1 103 ? 8.061 -6.945 9.913 1.00 97.38 103 MET A O 1
ATOM 772 N N . VAL A 1 104 ? 6.314 -6.821 8.501 1.00 96.94 104 VAL A N 1
ATOM 773 C CA . VAL A 1 104 ? 5.246 -7.075 9.483 1.00 96.94 104 VAL A CA 1
ATOM 774 C C . VAL A 1 104 ? 4.507 -8.386 9.207 1.00 96.94 104 VAL A C 1
ATOM 776 O O . VAL A 1 104 ? 3.418 -8.596 9.729 1.00 96.94 104 VAL A O 1
ATOM 779 N N . GLN A 1 105 ? 5.084 -9.259 8.373 1.00 97.06 105 GLN A N 1
ATOM 780 C CA . GLN A 1 105 ? 4.501 -10.549 7.991 1.00 97.06 105 GLN A CA 1
ATOM 781 C C . GLN A 1 105 ? 3.081 -10.433 7.401 1.00 97.06 105 GLN A C 1
ATOM 783 O O . GLN A 1 105 ? 2.261 -11.333 7.569 1.00 97.06 105 GLN A O 1
ATOM 788 N N . ALA A 1 106 ? 2.782 -9.333 6.699 1.00 97.00 106 ALA A N 1
ATOM 789 C CA . ALA A 1 106 ? 1.482 -9.159 6.057 1.00 97.00 106 ALA A CA 1
ATOM 790 C C . ALA A 1 106 ? 1.295 -10.178 4.913 1.00 97.00 106 ALA A C 1
ATOM 792 O O . ALA A 1 106 ? 2.242 -10.403 4.148 1.00 97.00 106 ALA A O 1
ATOM 793 N N . PRO A 1 107 ? 0.095 -10.766 4.743 1.00 97.06 107 PRO A N 1
ATOM 794 C CA . PRO A 1 107 ? -0.224 -11.531 3.544 1.00 97.06 107 PRO A CA 1
ATOM 795 C C . PRO A 1 107 ? -0.196 -10.610 2.320 1.00 97.06 107 PRO A C 1
ATOM 797 O O . PRO A 1 107 ? -0.620 -9.454 2.373 1.00 97.06 107 PRO A O 1
ATOM 800 N N . ILE A 1 108 ? 0.312 -11.125 1.203 1.00 98.31 108 ILE A N 1
ATOM 801 C CA . ILE A 1 108 ? 0.451 -10.377 -0.046 1.00 98.31 108 ILE A CA 1
ATOM 802 C C . ILE A 1 108 ? -0.229 -11.180 -1.145 1.00 98.31 108 ILE A C 1
ATOM 804 O O . ILE A 1 108 ? 0.135 -12.328 -1.393 1.00 98.31 108 ILE A O 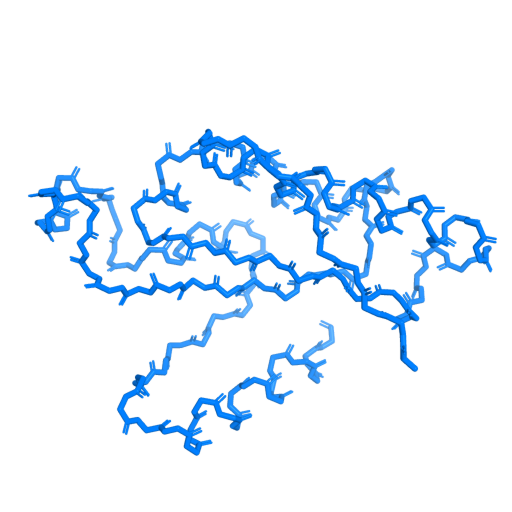1
ATOM 808 N N . PHE A 1 109 ? -1.177 -10.549 -1.830 1.00 98.38 109 PHE A N 1
ATOM 809 C CA . PHE A 1 109 ? -1.839 -11.130 -2.986 1.00 98.38 109 PHE A CA 1
ATOM 810 C C . PHE A 1 109 ? -1.451 -10.358 -4.244 1.00 98.38 109 PHE A C 1
ATOM 812 O O . PHE A 1 109 ? -1.688 -9.154 -4.347 1.00 98.38 109 PHE A O 1
ATOM 819 N N . HIS A 1 110 ? -0.855 -11.056 -5.208 1.00 98.56 110 HIS A N 1
ATOM 820 C CA . HIS A 1 110 ? -0.641 -10.536 -6.556 1.00 98.56 110 HIS A CA 1
ATOM 821 C C . HIS A 1 110 ? -1.730 -11.081 -7.464 1.00 98.56 110 HIS A C 1
ATOM 823 O O . HIS A 1 110 ? -2.021 -12.274 -7.445 1.00 98.56 110 HIS A O 1
ATOM 829 N N . VAL A 1 111 ? -2.337 -10.200 -8.249 1.00 98.56 111 VAL A N 1
ATOM 830 C CA . VAL A 1 111 ? -3.448 -10.536 -9.136 1.00 98.56 111 VAL A CA 1
ATOM 831 C C . VAL A 1 111 ? -3.252 -9.835 -10.472 1.00 98.56 111 VAL A C 1
ATOM 833 O O . VAL A 1 111 ? -2.775 -8.700 -10.515 1.00 98.56 111 VAL A O 1
ATOM 836 N N . ASN A 1 112 ? -3.575 -10.528 -11.564 1.00 98.50 112 ASN A N 1
ATOM 837 C CA . ASN A 1 112 ? -3.531 -9.939 -12.894 1.00 98.50 112 ASN A CA 1
ATOM 838 C C . ASN A 1 112 ? -4.699 -8.954 -13.051 1.00 98.50 112 ASN A C 1
ATOM 840 O O . ASN A 1 112 ? -5.850 -9.336 -12.860 1.00 98.50 112 ASN A O 1
ATOM 844 N N . ALA A 1 113 ? -4.406 -7.702 -13.404 1.00 98.12 113 ALA A N 1
ATOM 845 C CA . ALA A 1 113 ? -5.423 -6.670 -13.593 1.00 98.12 113 ALA A CA 1
ATOM 846 C C . ALA A 1 113 ? -6.328 -6.923 -14.815 1.00 98.12 113 ALA A C 1
ATOM 848 O O . ALA A 1 113 ? -7.443 -6.407 -14.847 1.00 98.12 113 ALA A O 1
ATOM 849 N N . ASP A 1 114 ? -5.881 -7.744 -15.773 1.00 98.50 114 ASP A N 1
ATOM 850 C CA . ASP A 1 114 ? -6.686 -8.162 -16.930 1.00 98.50 114 ASP A CA 1
ATOM 851 C C . ASP A 1 114 ? -7.748 -9.221 -16.572 1.00 98.50 114 ASP A C 1
ATOM 853 O O . ASP A 1 114 ? -8.595 -9.550 -17.402 1.00 98.50 114 ASP A O 1
ATOM 857 N N . ASP A 1 115 ? -7.735 -9.740 -15.338 1.00 98.56 115 ASP A N 1
ATOM 858 C CA . ASP A 1 115 ? -8.767 -10.625 -14.792 1.00 98.56 115 ASP A CA 1
ATOM 859 C C . ASP A 1 115 ? -9.553 -9.904 -13.672 1.00 98.56 115 ASP A C 1
ATOM 861 O O . ASP A 1 115 ? -9.215 -10.003 -12.485 1.00 98.56 115 ASP A O 1
ATOM 865 N N . PRO A 1 116 ? -10.611 -9.143 -14.014 1.00 98.12 116 PRO A N 1
ATOM 866 C CA . PRO A 1 116 ? -11.365 -8.361 -13.036 1.00 98.12 116 PRO A CA 1
ATOM 867 C C . PRO A 1 116 ? -12.131 -9.226 -12.023 1.00 98.12 116 PRO A C 1
ATOM 869 O O . PRO A 1 116 ? -12.398 -8.769 -10.907 1.00 98.12 116 PRO A O 1
ATOM 872 N N . GLU A 1 117 ? -12.477 -10.469 -12.372 1.00 98.50 117 GLU A N 1
ATOM 873 C CA . GLU A 1 117 ? -13.139 -11.397 -11.451 1.00 98.50 117 GLU A CA 1
ATOM 874 C C . GLU A 1 117 ? -12.162 -11.873 -10.375 1.00 98.50 117 GLU A C 1
ATOM 876 O O . GLU A 1 117 ? -12.495 -11.842 -9.185 1.00 98.50 117 GLU A O 1
ATOM 881 N N . ALA A 1 118 ? -10.930 -12.216 -10.766 1.00 98.50 118 ALA A N 1
ATOM 882 C CA . ALA A 1 118 ? -9.865 -12.521 -9.821 1.00 98.50 118 ALA A CA 1
ATOM 883 C C . ALA A 1 118 ? -9.536 -11.313 -8.933 1.00 98.50 118 ALA A C 1
ATOM 885 O O . ALA A 1 118 ? -9.374 -11.475 -7.723 1.00 98.50 118 ALA A O 1
ATOM 886 N N . VAL A 1 119 ? -9.500 -10.092 -9.482 1.00 98.44 119 VAL A N 1
ATOM 887 C CA . VAL A 1 119 ? -9.300 -8.865 -8.685 1.00 98.44 119 VAL A CA 1
ATO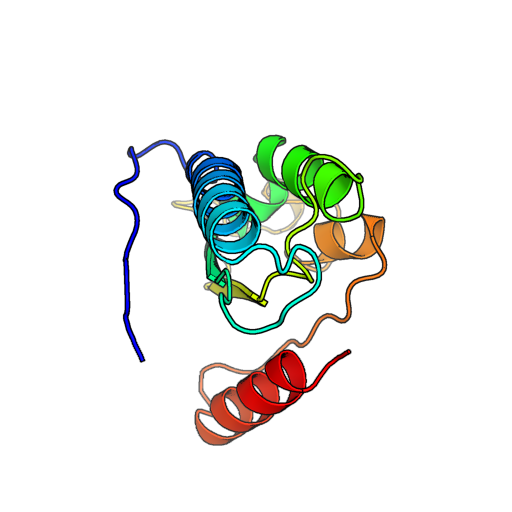M 888 C C . VAL A 1 119 ? -10.389 -8.725 -7.617 1.00 98.44 119 VAL A C 1
ATOM 890 O O . VAL A 1 119 ? -10.083 -8.504 -6.440 1.00 98.44 119 VAL A O 1
ATOM 893 N N . ALA A 1 120 ? -11.662 -8.898 -7.987 1.00 98.31 120 ALA A N 1
ATOM 894 C CA . ALA A 1 120 ? -12.772 -8.850 -7.038 1.00 98.31 120 ALA A CA 1
ATOM 895 C C . ALA A 1 120 ? -12.693 -9.968 -5.981 1.00 98.31 120 ALA A C 1
ATOM 897 O O . ALA A 1 120 ? -12.958 -9.718 -4.803 1.00 98.31 120 ALA A O 1
ATOM 898 N N . PHE A 1 121 ? -12.306 -11.183 -6.379 1.00 98.12 121 PHE A N 1
ATOM 899 C CA . PHE A 1 121 ? -12.121 -12.317 -5.474 1.00 98.12 121 PHE A CA 1
ATOM 900 C C . PHE A 1 121 ? -11.022 -12.047 -4.440 1.00 98.12 121 PHE A C 1
ATOM 902 O O . PHE A 1 121 ? -11.262 -12.151 -3.237 1.00 98.12 121 PHE A O 1
ATOM 909 N N . VAL A 1 122 ? -9.843 -11.622 -4.893 1.00 97.81 122 VAL A N 1
ATOM 910 C CA . VAL A 1 122 ? -8.700 -11.318 -4.024 1.00 97.81 122 VAL A CA 1
ATOM 911 C C . VAL A 1 122 ? -8.999 -10.136 -3.098 1.00 97.81 122 VAL A C 1
ATOM 913 O O . VAL A 1 122 ? -8.586 -10.143 -1.941 1.00 97.81 122 VAL A O 1
ATOM 916 N N . THR A 1 123 ? -9.776 -9.152 -3.561 1.00 97.69 123 THR A N 1
ATOM 917 C CA . THR A 1 123 ? -10.220 -8.030 -2.716 1.00 97.69 123 THR A CA 1
ATOM 918 C C . THR A 1 123 ? -11.072 -8.513 -1.542 1.00 97.69 123 THR A C 1
ATOM 920 O O . THR A 1 123 ? -10.884 -8.045 -0.421 1.00 97.69 123 THR A O 1
ATOM 923 N N . ARG A 1 124 ? -11.984 -9.469 -1.768 1.00 96.69 124 ARG A N 1
ATOM 924 C CA . ARG A 1 124 ? -12.777 -10.077 -0.684 1.00 96.69 124 ARG A CA 1
ATOM 925 C C . ARG A 1 124 ? -11.885 -10.860 0.274 1.00 96.69 124 ARG A C 1
ATOM 927 O O . ARG A 1 124 ? -11.962 -10.641 1.474 1.00 96.69 124 ARG A O 1
ATOM 934 N N . LEU A 1 125 ? -10.977 -11.678 -0.259 1.00 95.94 125 LEU A N 1
ATOM 935 C CA . LEU A 1 125 ? -10.035 -12.452 0.550 1.00 95.94 125 LEU A CA 1
ATOM 936 C C . LEU A 1 125 ? -9.157 -11.561 1.446 1.00 95.94 125 LEU A C 1
ATOM 938 O O . LEU A 1 125 ? -8.906 -11.907 2.594 1.00 95.94 125 LEU A O 1
ATOM 942 N N . ALA A 1 126 ? -8.716 -10.407 0.939 1.00 95.44 126 ALA A N 1
ATOM 943 C CA . ALA A 1 126 ? -7.931 -9.444 1.707 1.00 95.44 126 ALA A CA 1
ATOM 944 C C . ALA A 1 126 ? -8.745 -8.730 2.802 1.00 95.44 126 ALA A C 1
ATOM 946 O O . ALA A 1 126 ? -8.173 -8.361 3.823 1.00 95.44 126 ALA A O 1
ATOM 947 N N . LEU A 1 127 ? -10.052 -8.525 2.599 1.00 92.81 127 LEU A N 1
ATOM 948 C CA . LEU A 1 127 ? -10.955 -7.939 3.599 1.00 92.81 127 LEU A CA 1
ATOM 949 C C . LEU A 1 127 ? -11.364 -8.937 4.688 1.00 92.81 127 LEU A C 1
ATOM 951 O O . LEU A 1 127 ? -11.577 -8.527 5.825 1.00 92.81 127 LEU A O 1
ATOM 955 N N . ASP A 1 128 ? -11.471 -10.218 4.338 1.00 91.06 128 ASP A N 1
ATOM 956 C CA . ASP A 1 128 ? -11.822 -11.299 5.265 1.00 91.06 128 ASP A CA 1
ATOM 957 C C . ASP A 1 128 ? -10.616 -11.793 6.087 1.00 91.06 128 ASP A C 1
ATOM 959 O O . ASP A 1 128 ? -10.783 -12.580 7.023 1.00 91.06 128 ASP A O 1
ATOM 963 N N . PHE A 1 129 ? -9.396 -11.364 5.741 1.00 84.50 129 PHE A N 1
ATOM 964 C CA . PHE A 1 129 ? -8.191 -11.741 6.472 1.00 84.50 129 PHE A CA 1
ATOM 965 C C . PHE A 1 129 ? -8.193 -11.128 7.891 1.00 84.50 129 PHE A C 1
ATOM 967 O O . PHE A 1 129 ? -8.417 -9.922 8.019 1.00 84.50 129 PHE A O 1
ATOM 974 N N . PRO A 1 130 ? -7.953 -11.935 8.942 1.00 58.78 130 PRO A N 1
ATOM 975 C CA . PRO A 1 130 ? -8.037 -11.507 10.341 1.00 58.78 130 PRO A CA 1
ATOM 976 C C . PRO A 1 130 ? -6.894 -10.596 10.816 1.00 58.78 130 PRO A C 1
ATOM 978 O O . PRO A 1 130 ? -5.760 -10.691 10.290 1.00 58.78 130 PRO A O 1
#

Radius of gyration: 15.26 Å; chains: 1; bounding box: 39×29×39 Å

Sequence (130 aa):
MHLALAFNPSHLEIVSPVVIGSVRARLDRLDEPSSNKVLPITIHGDAAVTGQGVVQETLNMSKARGYEVGGTVRIVINNQVGFTTSNPLDARSTPYCTDIGKMVQAPIFHVNADDPEAVAFVTRLALDFP